Protein AF-A0A645DWK4-F1 (afdb_monomer_lite)

Sequence (87 aa):
MNTNMKAVPHPTVKDIGQSPVLSRIESSIKNNVLKFEIDTKQFDITKLNLYSPELGDQSREIHLSRARGKTILEVDLTGIRVYAVAQ

Secondary structure (DSSP, 8-state):
--TTEEEEEEEEEE-TTSPEEEEEEEE-----EEEEEE--TT------EE--GGGTT--EEPEEEEETTEEEEEEE-TTPPPP----

Radius of gyration: 18.4 Å; chains: 1; bounding box: 36×36×52 Å

pLDDT: mean 77.65, std 11.0, range [36.84, 90.06]

Structure (mmCIF, N/CA/C/O backbone):
data_AF-A0A645DWK4-F1
#
_entry.id   AF-A0A645DWK4-F1
#
loop_
_atom_site.group_PDB
_atom_site.id
_atom_site.type_symbol
_atom_site.label_atom_id
_atom_site.label_alt_id
_atom_site.label_comp_id
_atom_site.label_asym_id
_atom_site.label_entity_id
_atom_site.label_seq_id
_atom_site.pdbx_PDB_ins_code
_atom_site.Cartn_x
_atom_site.Cartn_y
_atom_site.Cartn_z
_atom_site.occupancy
_atom_site.B_iso_or_equiv
_atom_site.auth_seq_id
_atom_site.auth_comp_id
_atom_site.auth_asym_id
_atom_site.auth_atom_id
_atom_site.pdbx_PDB_model_num
ATOM 1 N N . MET A 1 1 ? 0.516 22.868 -10.579 1.00 39.78 1 MET A N 1
ATOM 2 C CA . MET A 1 1 ? 1.364 21.898 -11.307 1.00 39.78 1 MET A CA 1
ATOM 3 C C . MET A 1 1 ? 1.888 20.898 -10.286 1.00 39.78 1 MET A C 1
ATOM 5 O O . MET A 1 1 ? 2.454 21.335 -9.295 1.00 39.78 1 MET A O 1
ATOM 9 N N . ASN A 1 2 ? 1.601 19.602 -10.433 1.00 47.94 2 ASN A N 1
ATOM 10 C CA . ASN A 1 2 ? 1.967 18.596 -9.429 1.00 47.94 2 ASN A CA 1
ATOM 11 C C . ASN A 1 2 ? 3.443 18.204 -9.629 1.00 47.94 2 ASN A C 1
ATOM 13 O O . ASN A 1 2 ? 3.763 17.372 -10.471 1.00 47.94 2 ASN A O 1
ATOM 17 N N . THR A 1 3 ? 4.350 18.888 -8.928 1.00 58.06 3 THR A N 1
ATOM 18 C CA . THR A 1 3 ? 5.811 18.845 -9.148 1.00 58.06 3 THR A CA 1
ATOM 19 C C . THR A 1 3 ? 6.473 17.526 -8.755 1.00 58.06 3 THR A C 1
ATOM 21 O O . THR A 1 3 ? 7.629 17.300 -9.099 1.00 58.06 3 THR A O 1
ATOM 24 N N . ASN A 1 4 ? 5.752 16.645 -8.061 1.00 66.62 4 ASN A N 1
ATOM 25 C CA . ASN A 1 4 ? 6.283 15.369 -7.590 1.00 66.62 4 ASN A CA 1
ATOM 26 C C . ASN A 1 4 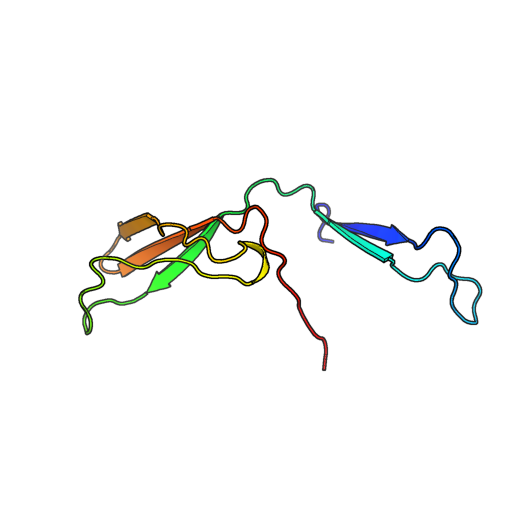? 6.080 14.211 -8.574 1.00 66.62 4 ASN A C 1
ATOM 28 O O . ASN A 1 4 ? 6.496 13.098 -8.273 1.00 66.62 4 ASN A O 1
ATOM 32 N N . MET A 1 5 ? 5.461 14.452 -9.735 1.00 68.31 5 MET A N 1
ATOM 33 C CA . MET A 1 5 ? 5.278 13.442 -10.779 1.00 68.31 5 MET A CA 1
ATOM 34 C C . MET A 1 5 ? 6.101 13.799 -12.018 1.00 68.31 5 MET A C 1
ATOM 36 O O . MET A 1 5 ? 5.957 14.881 -12.586 1.00 68.31 5 MET A O 1
ATOM 40 N N . LYS A 1 6 ? 6.964 12.876 -12.446 1.00 76.00 6 LYS A N 1
ATOM 41 C CA . LYS A 1 6 ? 7.829 12.989 -13.617 1.00 76.00 6 LYS A CA 1
ATOM 42 C C . LYS A 1 6 ? 7.34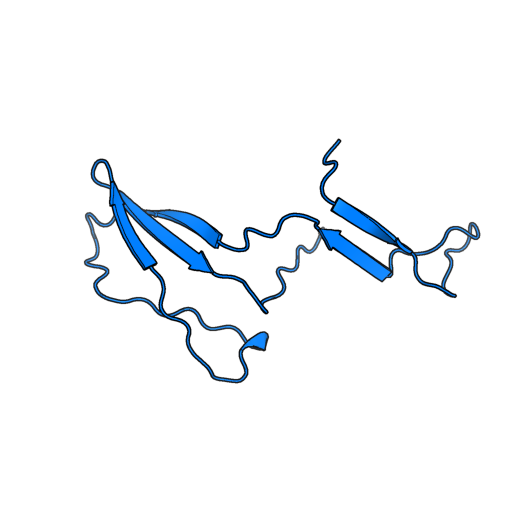0 12.045 -14.705 1.00 76.00 6 LYS A C 1
ATOM 44 O O . LYS A 1 6 ? 7.361 10.826 -14.552 1.00 76.00 6 LYS A O 1
ATOM 49 N N . ALA A 1 7 ? 6.927 12.617 -15.825 1.00 76.56 7 ALA A N 1
ATOM 50 C CA . ALA A 1 7 ? 6.573 11.848 -17.005 1.00 76.56 7 ALA A CA 1
ATOM 51 C C . ALA A 1 7 ? 7.863 11.331 -17.676 1.00 76.56 7 ALA A C 1
ATOM 53 O O . ALA A 1 7 ? 8.764 12.113 -17.982 1.00 76.56 7 ALA A O 1
ATOM 54 N N . VAL A 1 8 ? 7.980 10.015 -17.858 1.00 78.25 8 VAL A N 1
ATOM 55 C CA . VAL A 1 8 ? 9.139 9.358 -18.473 1.00 78.25 8 VAL A CA 1
ATOM 56 C C . VAL A 1 8 ? 8.775 8.962 -19.908 1.00 78.25 8 VAL A C 1
ATOM 58 O O . VAL A 1 8 ? 7.913 8.095 -20.098 1.00 78.25 8 VAL A O 1
ATOM 61 N N . PRO A 1 9 ? 9.404 9.577 -20.925 1.00 83.00 9 PRO A N 1
ATOM 62 C CA . PRO A 1 9 ? 9.143 9.256 -22.323 1.00 83.00 9 PRO A CA 1
ATOM 63 C C . PRO A 1 9 ? 9.705 7.880 -22.701 1.00 83.00 9 PRO A C 1
ATOM 65 O O . PRO A 1 9 ? 10.715 7.432 -22.155 1.00 83.00 9 PRO A O 1
ATOM 68 N N . HIS A 1 10 ? 9.060 7.208 -23.651 1.00 78.00 10 HIS A N 1
ATOM 69 C CA . HIS A 1 10 ? 9.556 5.967 -24.232 1.00 78.00 10 HIS A CA 1
ATOM 70 C C . HIS A 1 10 ? 10.838 6.245 -25.035 1.00 78.00 10 HIS A C 1
ATOM 72 O O . HIS A 1 10 ? 10.855 7.191 -25.825 1.00 78.00 10 HIS A O 1
ATOM 78 N N . PRO A 1 11 ? 11.911 5.442 -24.883 1.00 78.00 11 PRO A N 1
ATOM 79 C CA . PRO A 1 11 ? 13.213 5.742 -25.489 1.00 78.00 11 PRO A CA 1
ATOM 80 C C . PRO A 1 11 ? 13.191 5.756 -27.024 1.00 78.00 11 PRO A C 1
ATOM 82 O O . PRO A 1 11 ? 14.012 6.422 -27.646 1.00 78.00 11 PRO A O 1
ATOM 85 N N . THR A 1 12 ? 12.262 5.019 -27.637 1.00 82.94 12 THR A N 1
ATOM 86 C CA . THR A 1 12 ? 12.231 4.792 -29.093 1.00 82.94 12 THR A CA 1
ATOM 87 C C . THR A 1 12 ? 10.864 4.981 -29.751 1.00 82.94 12 THR A C 1
ATOM 89 O O . THR A 1 12 ? 10.795 5.000 -30.976 1.00 82.94 12 THR A O 1
ATOM 92 N N . VAL A 1 13 ? 9.777 5.120 -28.981 1.00 79.50 13 VAL A N 1
ATOM 93 C CA . VAL A 1 13 ? 8.408 5.155 -29.530 1.00 79.50 13 VAL A CA 1
ATOM 94 C C . VAL A 1 13 ? 7.900 6.586 -29.498 1.00 79.50 13 VAL A C 1
ATOM 96 O O . VAL A 1 13 ? 7.923 7.250 -28.459 1.00 79.50 13 VAL A O 1
ATOM 99 N N . LYS A 1 14 ? 7.448 7.051 -30.659 1.00 84.81 14 LYS A N 1
ATOM 100 C CA . LYS A 1 14 ? 6.960 8.406 -30.891 1.00 84.81 14 LYS A CA 1
ATOM 101 C C . LYS A 1 14 ? 5.567 8.356 -31.504 1.00 84.81 14 LYS A C 1
ATOM 103 O O . LYS A 1 14 ? 5.217 7.373 -32.156 1.00 84.81 14 LYS A O 1
ATOM 108 N N . ASP A 1 15 ? 4.792 9.406 -31.283 1.00 80.06 15 ASP A N 1
ATOM 109 C CA . ASP A 1 15 ? 3.530 9.617 -31.975 1.00 80.06 15 ASP A CA 1
ATOM 110 C C . ASP A 1 15 ? 3.751 10.069 -33.432 1.00 80.06 15 ASP A C 1
ATOM 112 O O . ASP A 1 15 ? 4.879 10.248 -33.904 1.00 80.06 15 ASP A O 1
ATOM 116 N N . ILE A 1 16 ? 2.648 10.265 -34.156 1.00 80.56 16 ILE A N 1
ATOM 117 C CA . ILE A 1 16 ? 2.643 10.712 -35.559 1.00 80.56 16 ILE A CA 1
ATOM 118 C C . ILE A 1 16 ? 3.305 12.097 -35.711 1.00 80.56 16 ILE A C 1
ATOM 120 O O . ILE A 1 16 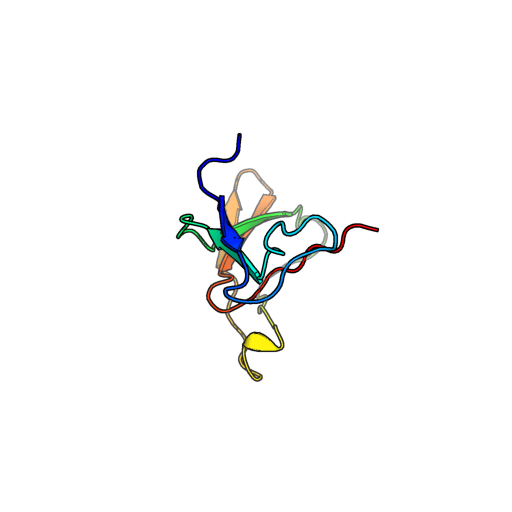? 3.877 12.401 -36.756 1.00 80.56 16 ILE A O 1
ATOM 124 N N . GLY A 1 17 ? 3.281 12.915 -34.657 1.00 81.56 17 GLY A N 1
ATOM 125 C CA . GLY A 1 17 ? 3.924 14.224 -34.583 1.00 81.56 17 GLY A CA 1
ATOM 126 C C . GLY A 1 17 ? 5.389 14.185 -34.140 1.00 81.56 17 GLY A C 1
ATOM 127 O O . GLY A 1 17 ? 5.935 15.238 -33.821 1.00 81.56 17 GLY A O 1
ATOM 128 N N . GLN A 1 18 ? 6.034 13.008 -34.104 1.00 74.50 18 GLN A N 1
ATOM 129 C CA . GLN A 1 18 ? 7.412 12.800 -33.630 1.00 74.50 18 GLN A CA 1
ATOM 130 C C . GLN A 1 18 ? 7.639 13.113 -32.136 1.00 74.50 18 GLN A C 1
ATOM 132 O O . GLN A 1 18 ? 8.789 13.146 -31.682 1.00 74.50 18 GLN A O 1
ATOM 137 N N . SER A 1 19 ? 6.572 13.280 -31.353 1.00 80.25 19 SER A N 1
ATOM 138 C CA . SER A 1 19 ? 6.650 13.487 -29.907 1.00 80.25 19 SER A CA 1
ATOM 139 C C . SER A 1 19 ? 6.773 12.144 -29.180 1.00 80.25 19 SER A C 1
ATOM 141 O O . SER A 1 19 ? 6.064 11.196 -29.521 1.00 80.25 19 SER A O 1
ATOM 143 N N . PRO A 1 20 ? 7.665 12.002 -28.183 1.00 77.88 20 PRO A N 1
ATOM 144 C CA . PRO A 1 20 ? 7.810 10.748 -27.454 1.00 77.88 20 PRO A CA 1
ATOM 145 C C . PRO A 1 20 ? 6.529 10.386 -26.701 1.00 77.88 20 PRO A C 1
ATOM 147 O O . PRO A 1 20 ? 6.009 11.189 -25.923 1.00 77.88 20 PRO A O 1
ATOM 150 N N . VAL A 1 21 ? 6.055 9.155 -26.883 1.00 82.56 21 VAL A N 1
ATOM 151 C CA . VAL A 1 21 ? 4.922 8.640 -26.107 1.00 82.56 21 VAL A CA 1
ATOM 152 C C . VAL A 1 21 ? 5.386 8.389 -24.675 1.00 82.56 21 VAL A C 1
ATOM 154 O O . VAL A 1 21 ? 6.518 7.961 -24.445 1.00 82.56 21 VAL A O 1
ATOM 157 N N . LEU A 1 22 ? 4.532 8.650 -23.687 1.00 77.06 22 LEU A N 1
ATOM 158 C CA . LEU A 1 22 ? 4.856 8.370 -22.291 1.00 77.06 22 LEU A CA 1
ATOM 159 C C . LEU A 1 22 ? 4.954 6.862 -22.055 1.00 77.06 22 LEU A C 1
ATOM 161 O O . LEU A 1 22 ? 4.006 6.122 -22.291 1.00 77.06 22 LEU A O 1
ATOM 165 N N . SER A 1 23 ? 6.108 6.417 -21.559 1.00 73.44 23 SER A N 1
ATOM 166 C CA . SER A 1 23 ? 6.322 5.027 -21.153 1.00 73.44 23 SER A CA 1
ATOM 167 C C . SER A 1 23 ? 5.805 4.780 -19.740 1.00 73.44 23 SER A C 1
ATOM 169 O O . SER A 1 23 ? 5.219 3.735 -19.468 1.00 73.44 23 SER A O 1
ATOM 171 N N . ARG A 1 24 ? 6.034 5.730 -18.829 1.00 69.56 24 ARG A N 1
ATOM 172 C CA . ARG A 1 24 ? 5.586 5.657 -17.433 1.00 69.56 24 ARG A CA 1
ATOM 173 C C . ARG A 1 24 ? 5.586 7.033 -16.785 1.00 69.56 24 ARG A C 1
ATOM 175 O O . ARG A 1 24 ? 6.201 7.967 -17.290 1.00 69.56 24 ARG A O 1
ATOM 182 N N . ILE A 1 25 ? 4.921 7.144 -15.644 1.00 72.00 25 ILE A N 1
ATOM 183 C CA . ILE A 1 25 ? 4.989 8.312 -14.767 1.00 72.00 25 ILE A CA 1
ATOM 184 C C . ILE A 1 25 ? 5.654 7.844 -13.475 1.00 72.00 25 ILE A C 1
ATOM 186 O O . ILE A 1 25 ? 5.196 6.894 -12.847 1.00 72.00 25 ILE A O 1
ATOM 190 N N . GLU A 1 26 ? 6.763 8.472 -13.105 1.00 71.94 26 GLU A N 1
ATOM 191 C CA . GLU A 1 26 ? 7.438 8.241 -11.829 1.00 71.94 26 GLU A CA 1
ATOM 192 C C . GLU A 1 26 ? 6.993 9.292 -10.815 1.00 71.94 26 GLU A C 1
ATOM 194 O O . GLU A 1 26 ? 6.804 10.453 -11.168 1.00 71.94 26 GLU A O 1
ATOM 199 N N . SER A 1 27 ? 6.860 8.908 -9.548 1.00 69.38 27 SER A N 1
ATOM 200 C CA . SER A 1 27 ? 6.595 9.843 -8.456 1.00 69.38 27 SER A CA 1
ATOM 201 C C . SER A 1 27 ? 7.778 9.873 -7.497 1.00 69.38 27 SER A C 1
ATOM 203 O O . SER A 1 27 ? 8.312 8.825 -7.139 1.00 69.38 27 SER A O 1
ATOM 205 N N . SER A 1 28 ? 8.190 11.065 -7.064 1.00 71.12 28 SER A N 1
ATOM 206 C CA . SER A 1 28 ? 9.165 11.233 -5.977 1.00 71.12 28 SER A CA 1
ATOM 207 C C . SER A 1 28 ? 8.539 11.026 -4.592 1.00 71.12 28 SER A C 1
ATOM 209 O O . SER A 1 28 ? 9.259 10.994 -3.590 1.00 71.12 28 SER A O 1
ATOM 211 N N . ILE A 1 29 ? 7.208 10.889 -4.519 1.00 71.12 29 ILE A N 1
ATOM 212 C CA . ILE A 1 29 ? 6.483 10.607 -3.281 1.00 71.12 29 ILE A CA 1
ATOM 213 C C . ILE A 1 29 ? 6.888 9.212 -2.806 1.00 71.12 29 ILE A C 1
ATOM 215 O O . ILE A 1 29 ? 6.578 8.211 -3.440 1.00 71.12 29 ILE A O 1
ATOM 219 N N . LYS A 1 30 ? 7.585 9.163 -1.670 1.00 72.62 30 LYS A N 1
ATOM 220 C CA . LYS A 1 30 ? 7.995 7.913 -1.010 1.00 72.62 30 LYS A CA 1
ATOM 221 C C . LYS A 1 30 ? 6.945 7.378 -0.039 1.00 72.62 30 LYS A C 1
ATOM 223 O O . LYS A 1 30 ? 7.062 6.254 0.435 1.00 72.62 30 LYS A O 1
ATOM 228 N N . ASN A 1 31 ? 5.960 8.207 0.305 1.00 77.75 31 ASN A N 1
ATOM 229 C CA . ASN A 1 31 ? 4.881 7.807 1.190 1.00 77.75 31 ASN A CA 1
ATOM 230 C C . ASN A 1 31 ? 3.828 7.033 0.391 1.00 77.75 31 ASN A C 1
ATOM 232 O O . ASN A 1 31 ? 2.971 7.635 -0.251 1.00 77.75 31 ASN A O 1
ATOM 236 N N . ASN A 1 32 ? 3.916 5.707 0.451 1.00 82.12 32 ASN A N 1
ATOM 237 C CA . ASN A 1 32 ? 2.971 4.794 -0.189 1.00 82.12 32 ASN A CA 1
ATOM 238 C C . ASN A 1 32 ? 1.795 4.428 0.727 1.00 82.12 32 ASN A C 1
ATOM 240 O O . ASN A 1 32 ? 1.043 3.510 0.412 1.00 82.12 32 ASN A O 1
ATOM 244 N N . VAL A 1 33 ? 1.639 5.117 1.863 1.00 85.94 33 VAL A N 1
ATOM 245 C CA . VAL A 1 33 ? 0.538 4.877 2.792 1.00 85.94 33 VAL A CA 1
ATOM 246 C C . VAL A 1 33 ? -0.685 5.667 2.346 1.00 85.94 33 VAL A C 1
ATOM 248 O O . VAL A 1 33 ? -0.714 6.898 2.409 1.00 85.94 33 VAL A O 1
ATOM 251 N N . LEU A 1 34 ? -1.719 4.944 1.934 1.00 84.38 34 LEU A N 1
ATOM 252 C CA . LEU A 1 34 ? -3.035 5.490 1.651 1.00 84.38 34 LEU A CA 1
ATOM 253 C C . LEU A 1 34 ? -3.884 5.452 2.923 1.00 84.38 34 LEU A C 1
ATOM 255 O O . LEU A 1 34 ? -3.971 4.415 3.581 1.00 84.38 34 LEU A O 1
ATOM 259 N N . LYS A 1 35 ? -4.501 6.585 3.276 1.00 87.25 35 LYS A N 1
ATOM 260 C CA . LYS A 1 35 ? -5.345 6.700 4.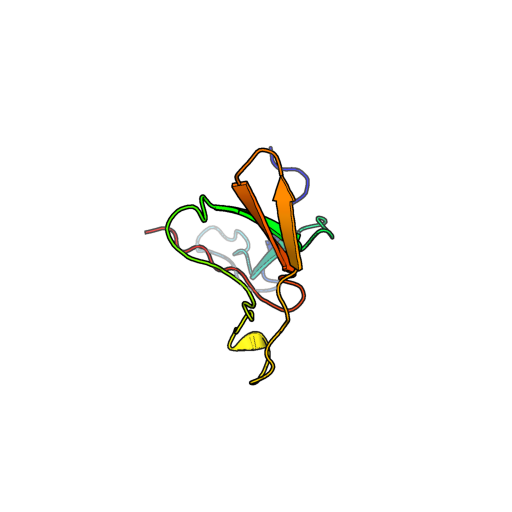470 1.00 87.25 35 LYS A CA 1
ATOM 261 C C . LYS A 1 35 ? -6.816 6.821 4.098 1.00 87.25 35 LYS A C 1
ATOM 263 O O . LYS A 1 35 ? -7.172 7.689 3.305 1.00 87.25 35 LYS A O 1
ATOM 268 N N . PHE A 1 36 ? -7.658 6.002 4.717 1.00 84.25 36 PHE A N 1
ATOM 269 C CA . PHE A 1 36 ? -9.113 6.078 4.595 1.00 84.25 36 PHE A CA 1
ATOM 270 C C . PHE A 1 36 ? -9.742 6.351 5.954 1.00 84.25 36 PHE A C 1
ATOM 272 O O . PHE A 1 36 ? -9.341 5.760 6.952 1.00 84.25 36 PHE A O 1
ATOM 279 N N . GLU A 1 37 ? -10.760 7.205 5.986 1.00 85.38 37 GLU A N 1
ATOM 280 C CA . GLU A 1 37 ? -11.629 7.360 7.150 1.00 85.38 37 GLU A CA 1
ATOM 281 C C . GLU A 1 37 ? -12.945 6.634 6.892 1.00 85.38 37 GLU A C 1
ATOM 283 O O . GLU A 1 37 ? -13.627 6.919 5.907 1.00 85.38 37 GLU A O 1
ATOM 288 N N . ILE A 1 38 ? -13.328 5.735 7.793 1.00 82.94 38 ILE A N 1
ATOM 289 C CA . ILE A 1 38 ? -14.600 5.017 7.720 1.00 82.94 38 ILE A CA 1
ATOM 290 C C . ILE A 1 38 ? -15.381 5.161 9.030 1.00 82.94 38 ILE A C 1
ATOM 292 O O . ILE A 1 38 ? -14.805 5.248 10.120 1.00 82.94 38 ILE A O 1
ATOM 296 N N . ASP A 1 39 ? -16.709 5.184 8.923 1.00 80.44 39 ASP A N 1
ATOM 297 C CA . ASP A 1 39 ? -17.603 5.115 10.081 1.00 80.44 39 ASP A CA 1
ATOM 298 C C . ASP A 1 39 ? -17.898 3.636 10.386 1.00 80.44 39 ASP A C 1
ATOM 300 O O . ASP A 1 39 ? -18.558 2.945 9.612 1.00 80.44 39 ASP A O 1
ATOM 304 N N . THR A 1 40 ? -17.365 3.134 11.500 1.00 71.94 40 THR A N 1
ATOM 305 C CA . THR A 1 40 ? -17.505 1.733 11.936 1.00 71.94 40 THR A CA 1
ATOM 306 C C . THR A 1 40 ? -18.679 1.504 12.879 1.00 71.94 40 THR A C 1
ATOM 308 O O . THR A 1 40 ? -18.812 0.414 13.427 1.00 71.94 40 THR A O 1
ATOM 311 N N . LYS A 1 41 ? -19.591 2.474 13.049 1.00 70.00 41 LYS A N 1
ATOM 312 C CA . LYS A 1 41 ? -20.769 2.314 13.928 1.00 70.00 41 LYS A CA 1
ATOM 313 C C . LYS A 1 41 ? -21.636 1.096 13.608 1.00 70.00 41 LYS A C 1
ATOM 315 O O . LYS A 1 41 ? -22.385 0.660 14.474 1.00 70.00 41 LYS A O 1
ATOM 320 N N . GLN A 1 42 ? -21.567 0.580 12.382 1.00 65.06 42 GLN A N 1
ATOM 321 C CA . GLN A 1 42 ? -22.381 -0.549 11.931 1.00 65.06 42 GLN A CA 1
ATOM 322 C C . GLN A 1 42 ? -21.610 -1.874 11.837 1.00 65.06 42 GLN A C 1
ATOM 324 O O . GLN A 1 42 ? -22.247 -2.918 11.738 1.00 65.06 42 GLN A O 1
ATOM 329 N N . PHE A 1 43 ? -20.270 -1.865 11.888 1.00 66.00 43 PHE A N 1
ATOM 330 C CA . PHE A 1 43 ? -19.458 -3.069 11.676 1.00 66.00 43 PHE A CA 1
ATOM 331 C C . PHE A 1 43 ? -18.171 -3.021 12.501 1.00 66.00 43 PHE A C 1
ATOM 333 O O . PHE A 1 43 ? -17.390 -2.073 12.387 1.00 66.00 43 PHE A O 1
ATOM 340 N N . ASP A 1 44 ? -17.925 -4.060 13.302 1.00 69.06 44 ASP A N 1
ATOM 341 C CA . ASP A 1 44 ? -16.687 -4.170 14.071 1.00 69.06 44 ASP A CA 1
ATOM 342 C C . ASP A 1 44 ? -15.565 -4.713 13.182 1.00 69.06 44 ASP A C 1
ATOM 344 O O . ASP A 1 44 ? -15.511 -5.892 12.828 1.00 69.06 44 ASP A O 1
ATOM 348 N N . ILE A 1 45 ? -14.676 -3.813 12.777 1.00 69.88 45 ILE A N 1
ATOM 349 C CA . ILE A 1 45 ? -13.528 -4.137 11.940 1.00 69.88 45 ILE A CA 1
ATOM 350 C C . ILE A 1 45 ? -12.370 -4.456 12.872 1.00 69.88 45 ILE A C 1
ATOM 352 O O . ILE A 1 45 ? -11.634 -3.573 13.308 1.00 69.88 45 ILE A O 1
ATOM 356 N N . THR A 1 46 ? -12.244 -5.736 13.204 1.00 69.94 46 THR A N 1
ATOM 357 C CA . THR A 1 46 ? -11.201 -6.220 14.111 1.00 69.94 46 THR A CA 1
ATOM 358 C C . THR A 1 46 ? -9.904 -6.551 13.382 1.00 69.94 46 THR A C 1
ATOM 360 O O . THR A 1 46 ? -8.840 -6.299 13.943 1.00 69.94 46 THR A O 1
ATOM 363 N N . LYS A 1 47 ? -9.963 -7.066 12.142 1.00 73.56 47 LYS A N 1
ATOM 364 C CA . LYS A 1 47 ? -8.788 -7.328 11.288 1.00 73.56 47 LYS A CA 1
ATOM 365 C C . LYS A 1 47 ? -9.136 -7.232 9.803 1.00 73.56 47 LYS A C 1
ATOM 367 O O . LYS A 1 47 ? -10.118 -7.824 9.364 1.00 73.56 47 LYS A O 1
ATOM 372 N N . LEU A 1 48 ? -8.306 -6.528 9.035 1.00 83.44 48 LEU A N 1
ATOM 373 C CA . LEU A 1 48 ? -8.370 -6.487 7.574 1.00 83.44 48 LEU A CA 1
ATOM 374 C C . LEU A 1 48 ? -6.989 -6.757 6.990 1.00 83.44 48 LEU A C 1
ATOM 376 O O . LEU A 1 48 ? -5.980 -6.299 7.525 1.00 83.44 48 LEU A O 1
ATOM 380 N N . ASN A 1 49 ? -6.981 -7.449 5.857 1.00 86.25 49 ASN A N 1
ATOM 381 C CA . ASN A 1 49 ? -5.783 -7.735 5.087 1.00 86.25 49 ASN A CA 1
ATOM 382 C C . ASN A 1 49 ? -5.915 -7.131 3.688 1.00 86.25 49 ASN A C 1
ATOM 384 O O . ASN A 1 49 ? -6.973 -7.204 3.061 1.00 86.25 49 ASN A O 1
ATOM 388 N N . LEU A 1 50 ? -4.823 -6.557 3.204 1.00 86.88 50 LEU A N 1
ATOM 389 C CA . LEU A 1 50 ? -4.643 -6.089 1.842 1.00 86.88 50 LEU A CA 1
ATOM 390 C C . LEU A 1 50 ? -4.203 -7.256 0.956 1.00 86.88 50 LEU A C 1
ATOM 392 O O . LEU A 1 50 ? -3.231 -7.946 1.269 1.00 86.88 50 LEU A O 1
ATOM 396 N N . TYR A 1 51 ? -4.892 -7.416 -0.169 1.00 87.38 51 TYR A N 1
ATOM 397 C CA . TYR A 1 51 ? -4.562 -8.374 -1.220 1.00 87.38 51 TYR A CA 1
ATOM 398 C C . TYR A 1 51 ? -4.379 -7.634 -2.540 1.00 87.38 51 TYR A C 1
ATOM 400 O O . TYR A 1 51 ? -5.153 -6.732 -2.861 1.00 87.38 51 TYR A O 1
ATOM 408 N N . SER A 1 52 ? -3.370 -8.025 -3.313 1.00 85.56 52 SER A N 1
ATOM 409 C CA . SER A 1 52 ? -3.173 -7.537 -4.676 1.00 85.56 52 SER A CA 1
ATOM 410 C C . SER A 1 52 ? -2.445 -8.604 -5.506 1.00 85.56 52 SER A C 1
ATOM 412 O O . SER A 1 52 ? -1.615 -9.331 -4.952 1.00 85.56 52 SER A O 1
ATOM 414 N N . PRO A 1 53 ? -2.731 -8.722 -6.817 1.00 84.25 53 PRO A N 1
ATOM 415 C CA . PRO A 1 53 ? -2.022 -9.650 -7.703 1.00 84.25 53 PRO A CA 1
ATOM 416 C C . PRO A 1 53 ? -0.502 -9.440 -7.705 1.00 84.25 53 PRO A C 1
ATOM 418 O O . PRO A 1 53 ? 0.268 -10.388 -7.830 1.00 84.25 53 PRO A O 1
ATOM 421 N N . GLU A 1 54 ? -0.061 -8.196 -7.520 1.00 86.12 54 GLU A N 1
ATOM 422 C CA . GLU A 1 54 ? 1.346 -7.806 -7.446 1.00 86.12 54 GLU A CA 1
ATOM 423 C C . GLU A 1 54 ? 2.060 -8.321 -6.185 1.00 86.12 54 GLU A C 1
ATOM 425 O O . GLU A 1 54 ? 3.290 -8.319 -6.145 1.00 86.12 54 GLU A O 1
ATOM 430 N N . LEU A 1 55 ? 1.317 -8.786 -5.174 1.00 86.62 55 LEU A N 1
ATOM 431 C CA . LEU A 1 55 ? 1.870 -9.391 -3.960 1.00 86.62 55 LEU A CA 1
ATOM 432 C C . LEU A 1 55 ? 2.104 -10.907 -4.079 1.00 86.62 55 LEU A C 1
ATOM 434 O O . LEU A 1 55 ? 2.631 -11.495 -3.138 1.00 86.62 55 LEU A O 1
ATOM 438 N N . GLY A 1 56 ? 1.736 -11.546 -5.198 1.00 81.56 56 GLY A N 1
ATOM 439 C CA . GLY A 1 56 ? 2.015 -12.969 -5.439 1.00 81.56 56 GLY A CA 1
ATOM 440 C C . GLY A 1 56 ? 1.493 -13.887 -4.328 1.00 81.56 56 GLY A C 1
ATOM 441 O O . GLY A 1 56 ? 2.271 -14.616 -3.719 1.00 81.56 56 GLY A O 1
ATOM 442 N N . ASP A 1 57 ? 0.192 -13.795 -4.038 1.00 82.19 57 ASP A N 1
ATOM 443 C CA . ASP A 1 57 ? -0.543 -14.534 -2.993 1.00 82.19 57 ASP A CA 1
ATOM 444 C C . ASP A 1 57 ? -0.216 -14.166 -1.536 1.00 82.19 57 ASP A C 1
ATOM 446 O O . ASP A 1 57 ? -0.777 -14.741 -0.600 1.00 82.19 57 ASP A O 1
ATOM 450 N N . GLN A 1 58 ? 0.631 -13.161 -1.306 1.00 85.50 58 GLN A N 1
ATOM 451 C CA . GLN A 1 58 ? 0.872 -12.645 0.039 1.00 85.50 58 GLN A CA 1
ATOM 452 C C . GLN A 1 58 ? -0.198 -11.631 0.454 1.00 85.50 58 GLN A C 1
ATOM 454 O O . GLN A 1 58 ? -0.552 -10.717 -0.292 1.00 85.50 58 GLN A O 1
ATOM 459 N N . SER A 1 59 ? -0.678 -11.762 1.690 1.00 87.12 59 SER A N 1
ATOM 460 C CA . SER A 1 59 ? -1.533 -10.765 2.330 1.00 87.12 59 SER A CA 1
ATOM 461 C C . SER A 1 59 ? -0.695 -9.796 3.158 1.00 87.12 59 SER A C 1
ATOM 463 O O . SER A 1 59 ? 0.200 -10.230 3.886 1.00 87.12 59 SER A O 1
ATOM 465 N N . ARG A 1 60 ? -1.024 -8.504 3.125 1.00 89.00 60 ARG A N 1
ATOM 466 C CA . ARG A 1 60 ? -0.400 -7.491 3.988 1.00 89.00 60 ARG A CA 1
ATOM 467 C C . ARG A 1 60 ? -1.388 -7.011 5.046 1.00 89.00 60 ARG A C 1
ATOM 469 O O . ARG A 1 60 ? -2.527 -6.698 4.720 1.00 89.00 60 ARG A O 1
ATOM 476 N N . GLU A 1 61 ? -0.964 -6.949 6.303 1.00 88.38 61 GLU A N 1
ATOM 477 C CA . GLU A 1 61 ? -1.808 -6.432 7.385 1.00 88.38 61 GLU A CA 1
ATOM 478 C C . GLU A 1 61 ? -2.063 -4.928 7.199 1.00 88.38 61 GLU A C 1
ATOM 480 O O . GLU A 1 61 ? -1.164 -4.175 6.815 1.00 88.38 61 GLU A O 1
ATOM 485 N N . ILE A 1 62 ? -3.300 -4.496 7.449 1.00 88.81 62 ILE A N 1
ATOM 486 C CA . ILE A 1 62 ? -3.689 -3.084 7.396 1.00 88.81 62 ILE A CA 1
ATOM 487 C C . ILE A 1 62 ? -3.618 -2.500 8.803 1.00 88.81 62 ILE A C 1
ATOM 489 O O . ILE A 1 62 ? -4.188 -3.056 9.743 1.00 88.81 62 ILE A O 1
ATOM 493 N N . HIS A 1 63 ? -2.966 -1.345 8.947 1.00 88.25 63 HIS A N 1
ATOM 494 C CA . HIS A 1 63 ? -2.924 -0.669 10.233 1.00 88.25 63 HIS A CA 1
ATOM 495 C C . HIS A 1 63 ? -4.239 0.081 10.473 1.00 88.25 63 HIS A C 1
ATOM 497 O O . HIS A 1 63 ? -4.680 0.894 9.658 1.00 88.25 63 HIS A O 1
ATOM 503 N N . LEU A 1 64 ? -4.879 -0.221 11.599 1.00 87.38 64 LEU A N 1
ATOM 504 C CA . LEU A 1 64 ? -6.158 0.344 12.013 1.00 87.38 64 LEU A CA 1
ATOM 505 C C . LEU A 1 64 ? -5.932 1.224 13.238 1.00 87.38 64 LEU A C 1
ATOM 507 O O . LEU A 1 64 ? -5.393 0.772 14.246 1.00 87.38 64 LEU A O 1
ATOM 511 N N . SER A 1 65 ? -6.397 2.467 13.182 1.00 88.06 65 SER A N 1
ATOM 512 C CA . SER A 1 65 ? -6.419 3.359 14.342 1.00 88.06 65 SER A CA 1
ATOM 513 C C . SER A 1 65 ? -7.791 4.009 14.496 1.00 88.06 65 SER A C 1
ATOM 515 O O . SER A 1 65 ? -8.575 4.082 13.553 1.00 88.06 65 SER A O 1
ATOM 517 N N . ARG A 1 66 ? -8.135 4.453 15.708 1.00 84.81 66 ARG A N 1
ATOM 518 C CA . ARG A 1 66 ? -9.391 5.172 15.969 1.00 84.81 66 ARG A CA 1
ATOM 519 C C . ARG A 1 66 ? -9.085 6.634 16.250 1.00 84.81 66 ARG A C 1
ATOM 521 O O . ARG A 1 66 ? -8.255 6.940 17.100 1.00 84.81 66 ARG A O 1
ATOM 528 N N . ALA A 1 67 ? -9.795 7.533 15.577 1.00 82.31 67 ALA A N 1
ATOM 529 C CA . ALA A 1 67 ? -9.679 8.968 15.791 1.00 82.31 67 ALA A CA 1
ATOM 530 C C . ALA A 1 67 ? -11.054 9.632 15.671 1.00 82.31 67 ALA A C 1
ATOM 532 O O . ALA A 1 67 ? -11.768 9.429 14.693 1.00 82.31 67 ALA A O 1
ATOM 533 N N . ARG A 1 68 ? -11.429 10.451 16.665 1.00 81.88 68 ARG A N 1
ATOM 534 C CA . ARG A 1 68 ? -12.650 11.289 16.641 1.00 81.88 68 ARG A CA 1
ATOM 535 C C . ARG A 1 68 ? -13.941 10.524 16.287 1.00 81.88 68 ARG A C 1
ATOM 537 O O . ARG A 1 68 ? -14.786 11.030 15.556 1.00 81.88 68 ARG A O 1
ATOM 544 N N . GLY A 1 69 ? -14.085 9.295 16.786 1.00 79.44 69 GLY A N 1
ATOM 545 C CA . GLY A 1 69 ? -15.261 8.452 16.526 1.00 79.44 69 GLY A CA 1
ATOM 546 C C . GLY A 1 69 ? -15.309 7.816 15.131 1.00 79.44 69 GLY A C 1
ATOM 547 O O . GLY A 1 69 ? -16.312 7.195 14.797 1.00 79.44 69 GLY A O 1
ATOM 548 N N . LYS A 1 70 ? -14.241 7.945 14.337 1.00 81.38 70 LYS A N 1
ATOM 549 C CA . LYS A 1 70 ? -14.035 7.230 13.075 1.00 81.38 70 LYS A CA 1
ATOM 550 C C . LYS A 1 70 ? -12.890 6.229 13.207 1.00 81.38 70 LYS A C 1
ATOM 552 O O . LYS A 1 70 ? -12.003 6.390 14.053 1.00 81.38 70 LYS A O 1
ATOM 557 N N . THR A 1 71 ? -12.886 5.227 12.337 1.00 85.44 71 THR A N 1
ATOM 558 C CA . THR A 1 71 ? -11.734 4.342 12.150 1.00 85.44 71 THR A CA 1
ATOM 559 C C . THR A 1 71 ? -10.917 4.850 10.969 1.00 85.44 71 THR A C 1
ATOM 561 O O . THR A 1 71 ? -11.457 5.094 9.891 1.00 85.44 71 THR A O 1
ATOM 564 N N . ILE A 1 72 ? -9.618 5.022 11.183 1.00 88.44 72 ILE A N 1
ATOM 565 C CA . ILE A 1 72 ? -8.636 5.337 10.153 1.00 88.44 72 ILE A CA 1
ATOM 566 C C . ILE A 1 72 ? -7.960 4.033 9.733 1.00 88.44 72 ILE A C 1
ATOM 568 O O . ILE A 1 72 ? -7.449 3.294 10.577 1.00 88.44 72 ILE A O 1
ATOM 572 N N . LEU A 1 73 ? -7.957 3.769 8.430 1.00 87.19 73 LEU A N 1
ATOM 573 C CA . LEU A 1 73 ? -7.228 2.669 7.810 1.00 87.19 73 LEU A CA 1
ATOM 574 C C . LEU A 1 73 ? -5.999 3.238 7.137 1.00 87.19 73 LEU A C 1
ATOM 576 O O . LEU A 1 73 ? -6.120 4.143 6.314 1.00 87.19 73 LEU A O 1
ATOM 580 N N . GLU A 1 74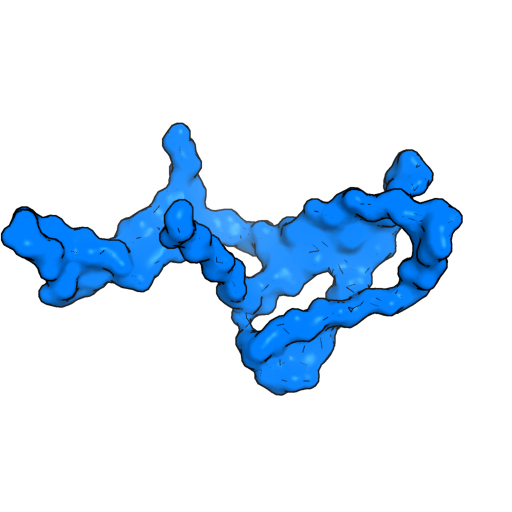 ? -4.843 2.675 7.443 1.00 90.06 74 GLU A N 1
ATOM 581 C CA . GLU A 1 74 ? -3.583 3.008 6.801 1.00 90.06 74 GLU A CA 1
ATOM 582 C C . GLU A 1 74 ? -3.096 1.791 6.016 1.00 90.06 74 GLU A C 1
ATOM 584 O O . GLU A 1 74 ? -2.780 0.739 6.575 1.00 90.06 74 GLU A O 1
ATOM 589 N N . VAL A 1 75 ? -3.084 1.935 4.693 1.00 88.81 75 VAL A N 1
ATOM 590 C CA . VAL A 1 75 ? -2.782 0.864 3.746 1.00 88.81 75 VAL A CA 1
ATOM 591 C C . VAL A 1 75 ? -1.467 1.186 3.053 1.00 88.81 75 VAL A C 1
ATOM 593 O O . VAL A 1 75 ? -1.390 2.150 2.296 1.00 88.81 75 VAL A O 1
ATOM 596 N N . ASP A 1 76 ? -0.434 0.382 3.294 1.00 88.75 76 ASP A N 1
ATOM 597 C CA . ASP A 1 76 ? 0.834 0.505 2.575 1.00 88.75 76 ASP A CA 1
ATOM 598 C C . ASP A 1 76 ? 0.728 -0.151 1.194 1.00 88.75 76 ASP A C 1
ATOM 600 O O . ASP A 1 76 ? 0.562 -1.367 1.079 1.00 88.75 76 ASP A O 1
ATOM 604 N N . LEU A 1 77 ? 0.862 0.659 0.147 1.00 87.19 77 LEU A N 1
ATOM 605 C CA . LEU A 1 77 ? 0.821 0.249 -1.255 1.00 87.19 77 LEU A CA 1
ATOM 606 C C . LEU A 1 77 ? 2.213 -0.015 -1.845 1.00 87.19 77 LEU A C 1
ATOM 608 O O . LEU A 1 77 ? 2.362 -0.129 -3.058 1.00 87.19 77 LEU A O 1
ATOM 612 N N . THR A 1 78 ? 3.260 -0.128 -1.026 1.00 86.12 78 THR A N 1
ATOM 613 C CA . THR A 1 78 ? 4.611 -0.430 -1.515 1.00 86.12 78 THR A CA 1
ATOM 614 C C . THR A 1 78 ? 4.622 -1.745 -2.298 1.00 86.12 78 THR A C 1
ATOM 616 O O . THR A 1 78 ? 4.215 -2.789 -1.783 1.00 86.12 78 THR A O 1
ATOM 619 N N . GLY A 1 79 ? 5.087 -1.691 -3.548 1.00 82.94 79 GLY A N 1
ATOM 620 C CA . GLY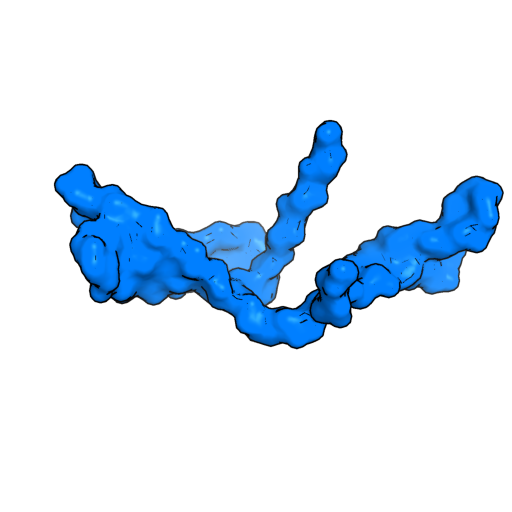 A 1 79 ? 5.085 -2.831 -4.473 1.00 82.94 79 GLY A CA 1
ATOM 621 C C . GLY A 1 79 ? 3.769 -3.043 -5.231 1.00 82.94 79 GLY A C 1
ATOM 622 O O . GLY A 1 79 ? 3.736 -3.870 -6.134 1.00 82.94 79 GLY A O 1
ATOM 623 N N . ILE A 1 80 ? 2.720 -2.273 -4.929 1.00 83.62 80 ILE A N 1
ATOM 624 C CA . ILE A 1 80 ? 1.417 -2.331 -5.598 1.00 83.62 80 ILE A CA 1
ATOM 625 C C . ILE A 1 80 ? 1.306 -1.150 -6.560 1.00 83.62 80 ILE A C 1
ATOM 627 O O . ILE A 1 80 ? 1.587 -0.003 -6.208 1.00 83.62 80 ILE A O 1
ATOM 631 N N . ARG A 1 81 ? 0.898 -1.422 -7.800 1.00 78.44 81 ARG A N 1
ATOM 632 C CA . ARG A 1 81 ? 0.687 -0.383 -8.812 1.00 78.44 81 ARG A CA 1
ATOM 633 C C . ARG A 1 81 ? -0.775 0.042 -8.798 1.00 78.44 81 ARG A C 1
ATOM 635 O O . ARG A 1 81 ? -1.670 -0.792 -8.845 1.00 78.44 81 ARG A O 1
ATOM 642 N N . VAL A 1 82 ? -1.017 1.349 -8.754 1.00 73.69 82 VAL A N 1
ATOM 643 C CA . VAL A 1 82 ? -2.364 1.914 -8.891 1.00 73.69 82 VAL A CA 1
ATOM 644 C C . VAL A 1 82 ? -2.539 2.378 -10.329 1.00 73.69 82 VAL A C 1
ATOM 646 O O . VAL A 1 82 ? -1.773 3.209 -10.817 1.00 73.69 82 VAL A O 1
ATOM 649 N N . TYR A 1 83 ? -3.545 1.835 -11.005 1.00 68.56 83 TYR A N 1
ATOM 650 C CA . TYR A 1 83 ? -3.870 2.169 -12.385 1.00 68.56 83 TYR A CA 1
ATOM 651 C C . TYR A 1 83 ? -5.093 3.085 -12.406 1.00 68.56 83 TYR A C 1
ATOM 653 O O . TYR A 1 83 ? -6.119 2.764 -11.812 1.00 68.56 83 TYR A O 1
ATOM 661 N N . ALA A 1 84 ? -4.996 4.217 -13.099 1.00 58.22 84 ALA A N 1
ATOM 662 C CA . ALA A 1 84 ? -6.146 5.048 -13.431 1.00 58.22 84 ALA A CA 1
ATOM 663 C C . ALA A 1 84 ? -6.408 4.915 -14.933 1.00 58.22 84 ALA A C 1
ATOM 665 O O . ALA A 1 84 ? -5.498 5.119 -15.737 1.00 58.22 84 ALA A O 1
ATOM 666 N N . VAL A 1 85 ? -7.635 4.561 -15.306 1.00 53.78 85 VAL A N 1
ATOM 667 C CA . VAL A 1 85 ? -8.073 4.544 -16.705 1.00 53.78 85 VAL A CA 1
ATOM 668 C C . VAL A 1 85 ? -8.915 5.793 -16.925 1.00 53.78 85 VAL A C 1
ATOM 670 O O . VAL A 1 85 ? -9.905 5.994 -16.226 1.00 53.78 85 VAL A O 1
ATOM 673 N N . ALA A 1 86 ? -8.506 6.645 -17.863 1.00 45.72 86 ALA A N 1
ATOM 674 C CA . ALA A 1 86 ? -9.372 7.700 -18.371 1.00 45.72 86 ALA A CA 1
ATOM 675 C C . ALA A 1 86 ? -10.333 7.059 -19.379 1.00 45.72 86 ALA A C 1
ATOM 677 O O . ALA A 1 86 ? -9.875 6.476 -20.365 1.00 45.72 86 ALA A O 1
ATOM 678 N N . GLN A 1 87 ? -11.631 7.116 -19.087 1.00 36.84 87 GLN A N 1
ATOM 679 C CA . GLN A 1 87 ? -12.698 6.790 -20.033 1.00 36.84 87 GLN A CA 1
ATOM 680 C C . GLN A 1 87 ? -13.356 8.077 -20.514 1.00 36.84 87 GLN A C 1
ATOM 682 O O . GLN A 1 87 ? -13.504 8.997 -19.676 1.00 36.84 87 GLN A O 1
#

Foldseek 3Di:
DPVQKDFAFDPPDADPVRHTDGPDIDGPDPQQKDKDKAQCPPDDCPWDWDDDVQVVPDTHTWDWDDDPNIIMTIDRCVSPDDDDDDD

Organism: NCBI:txid1076179